Protein AF-A0A844T3X6-F1 (afdb_monomer_lite)

InterPro domains:
  IPR035220 Protein of unknown function DUF5330 [PF17264] (30-92)

Radius of gyration: 28.52 Å; chains: 1; bounding box: 55×81×77 Å

Secondary structure (DSSP, 8-state):
-HHHHHHHHHHHHHHHHS-----TTGGGS----HHHHHHHHHHHHHHHHHHHHH-HHHHHHHHHHHHHHHHHHHHHHHHHHHHHHHTS--S---------------------TTGGG---PPPPP-

Structure (mmCIF, N/CA/C/O backbone):
data_AF-A0A844T3X6-F1
#
_entry.id   AF-A0A844T3X6-F1
#
loop_
_atom_site.group_PDB
_atom_site.id
_atom_site.type_symbol
_atom_site.label_atom_id
_atom_site.label_alt_id
_atom_site.label_comp_id
_atom_site.label_asym_id
_atom_site.label_entity_id
_atom_site.label_seq_id
_atom_site.pdbx_PDB_ins_code
_atom_site.Cartn_x
_atom_site.Cartn_y
_atom_site.Cartn_z
_atom_site.occupancy
_atom_site.B_iso_or_equiv
_atom_site.auth_seq_id
_atom_site.auth_comp_id
_atom_site.auth_asym_id
_atom_site.auth_atom_id
_atom_site.pdbx_PDB_model_num
ATOM 1 N N . MET A 1 1 ? -21.601 -3.510 -8.368 1.00 65.31 1 MET A N 1
ATOM 2 C CA . MET A 1 1 ? -20.851 -2.543 -7.530 1.00 65.31 1 MET A CA 1
ATOM 3 C C . MET A 1 1 ? -19.325 -2.642 -7.688 1.00 65.31 1 MET A C 1
ATOM 5 O O . MET A 1 1 ? -18.694 -1.608 -7.831 1.00 65.31 1 MET A O 1
ATOM 9 N N . PHE A 1 2 ? -18.706 -3.833 -7.757 1.00 80.69 2 PHE A N 1
ATOM 10 C CA . PHE A 1 2 ? -17.237 -3.990 -7.911 1.00 80.69 2 PHE A CA 1
ATOM 11 C C . PHE A 1 2 ? -16.614 -3.417 -9.200 1.00 80.69 2 PHE A C 1
ATOM 13 O O . PHE A 1 2 ? -15.393 -3.312 -9.284 1.00 80.69 2 PHE A O 1
ATOM 20 N N . PHE A 1 3 ? -17.423 -3.044 -10.197 1.00 88.25 3 PHE A N 1
ATOM 21 C CA . PHE A 1 3 ? -16.937 -2.434 -11.438 1.00 88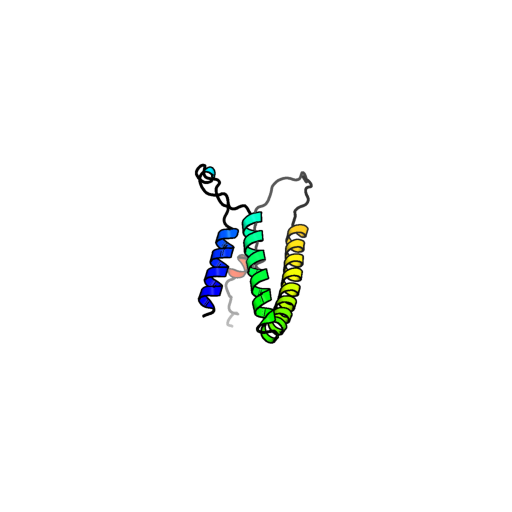.25 3 PHE A CA 1
ATOM 22 C C . PHE A 1 3 ? -16.225 -1.100 -11.183 1.00 88.25 3 PHE A C 1
ATOM 24 O O . PHE A 1 3 ? -15.143 -0.888 -11.716 1.00 88.25 3 PHE A O 1
ATOM 31 N N . LEU A 1 4 ? -16.773 -0.252 -10.304 1.00 89.75 4 LEU A N 1
ATOM 32 C CA . LEU A 1 4 ? -16.169 1.040 -9.965 1.00 89.75 4 LEU A CA 1
ATOM 33 C C . LEU A 1 4 ? -14.844 0.867 -9.221 1.00 89.75 4 LEU A C 1
ATOM 35 O O . LEU A 1 4 ? -13.886 1.563 -9.527 1.00 89.75 4 LEU A O 1
ATOM 39 N N . LEU A 1 5 ? -14.765 -0.106 -8.305 1.00 87.81 5 LEU A N 1
ATOM 40 C CA . LEU A 1 5 ? -13.520 -0.418 -7.597 1.00 87.81 5 LEU A CA 1
ATOM 41 C C . LEU A 1 5 ? -12.446 -0.942 -8.548 1.00 87.81 5 LEU A C 1
ATOM 43 O O . LEU A 1 5 ? -11.301 -0.515 -8.465 1.00 87.81 5 LEU A O 1
ATOM 47 N N . ARG A 1 6 ? -12.814 -1.828 -9.481 1.00 91.06 6 ARG A N 1
ATOM 48 C CA . ARG A 1 6 ? -11.886 -2.314 -10.508 1.00 91.06 6 ARG A CA 1
ATOM 49 C C . ARG A 1 6 ? -11.419 -1.165 -11.395 1.00 91.06 6 ARG A C 1
ATOM 51 O O . ARG A 1 6 ? -10.222 -1.008 -11.569 1.00 91.06 6 ARG A O 1
ATOM 58 N N . LEU A 1 7 ? -12.332 -0.345 -11.909 1.00 93.69 7 LEU A N 1
ATOM 59 C CA . LEU A 1 7 ? -11.995 0.781 -12.779 1.00 93.69 7 LEU A CA 1
ATOM 60 C C . LEU A 1 7 ? -11.112 1.810 -12.060 1.00 93.69 7 LEU A C 1
ATOM 62 O O . LEU A 1 7 ? -10.082 2.189 -12.600 1.00 93.69 7 LEU A O 1
ATOM 66 N N . ALA A 1 8 ? -11.450 2.197 -10.828 1.00 92.69 8 ALA A N 1
ATOM 67 C CA . ALA A 1 8 ? -10.640 3.121 -10.036 1.00 92.69 8 ALA A CA 1
ATOM 68 C C . ALA A 1 8 ? -9.246 2.549 -9.729 1.00 92.69 8 ALA A C 1
ATOM 70 O O . ALA A 1 8 ? -8.253 3.257 -9.878 1.00 92.69 8 ALA A O 1
ATOM 71 N N . PHE A 1 9 ? -9.159 1.266 -9.363 1.00 93.31 9 PHE A N 1
ATOM 72 C CA . PHE A 1 9 ? -7.884 0.586 -9.134 1.00 93.31 9 PHE A CA 1
ATOM 73 C C . PHE A 1 9 ? -7.023 0.536 -10.403 1.00 93.31 9 PHE A C 1
ATOM 75 O O . PHE A 1 9 ? -5.862 0.931 -10.367 1.00 93.31 9 PHE A O 1
ATOM 82 N N . TRP A 1 10 ? -7.586 0.091 -11.531 1.00 95.00 10 TRP A N 1
ATOM 83 C CA . TRP A 1 10 ? -6.854 -0.025 -12.795 1.00 95.00 10 TRP A CA 1
ATOM 84 C C . TRP A 1 10 ? -6.432 1.337 -13.345 1.00 95.00 10 TRP A C 1
ATOM 86 O O . TRP A 1 10 ? -5.283 1.489 -13.749 1.00 95.00 10 TRP A O 1
ATOM 96 N N . LEU A 1 11 ? -7.315 2.341 -13.311 1.00 92.31 11 LEU A N 1
ATOM 97 C CA . LEU A 1 11 ? -6.962 3.702 -13.716 1.00 92.31 11 LEU A CA 1
ATOM 98 C C . LEU A 1 11 ? -5.878 4.284 -12.809 1.00 92.31 11 LEU A C 1
ATOM 100 O O . LEU A 1 11 ? -4.899 4.823 -13.315 1.00 92.31 11 LEU A O 1
ATOM 104 N N . GLY A 1 12 ? -6.014 4.136 -11.488 1.00 91.00 12 GLY A N 1
ATOM 105 C CA . GLY A 1 12 ? -5.015 4.593 -10.524 1.00 91.00 12 GLY A CA 1
ATOM 106 C C . GLY A 1 12 ? -3.648 3.945 -10.747 1.00 91.00 12 GLY A C 1
ATOM 107 O O . GLY A 1 12 ? -2.642 4.646 -10.793 1.00 91.00 12 GLY A O 1
ATOM 108 N N . LEU A 1 13 ? -3.606 2.626 -10.963 1.00 90.50 13 LEU A N 1
ATOM 109 C CA . LEU A 1 13 ? -2.368 1.898 -11.250 1.00 90.50 13 LEU A CA 1
ATOM 110 C C . LEU A 1 13 ? -1.701 2.387 -12.545 1.00 90.50 13 LEU A C 1
ATOM 112 O O . LEU A 1 13 ? -0.494 2.622 -12.557 1.00 90.50 13 LEU A O 1
ATOM 116 N N . VAL A 1 14 ? -2.479 2.582 -13.615 1.00 92.12 14 VAL A N 1
ATOM 117 C CA . VAL A 1 14 ? -1.977 3.126 -14.889 1.00 92.12 14 VAL A CA 1
ATOM 118 C C . VAL A 1 14 ? -1.425 4.540 -14.703 1.00 92.12 14 VAL A C 1
ATOM 120 O O . VAL A 1 14 ? -0.331 4.825 -15.177 1.00 92.12 14 VAL A O 1
ATOM 123 N N . LEU A 1 15 ? -2.132 5.406 -13.972 1.00 84.06 15 LEU A N 1
ATOM 124 C CA . LEU A 1 15 ? -1.698 6.775 -13.663 1.00 84.06 15 LEU A CA 1
ATOM 125 C C . LEU A 1 15 ? -0.393 6.828 -12.854 1.00 84.06 15 LEU A C 1
ATOM 127 O O . LEU A 1 15 ? 0.370 7.777 -13.014 1.00 84.06 15 LEU A O 1
ATOM 131 N N . VAL A 1 16 ? -0.144 5.839 -11.990 1.00 82.56 16 VAL A N 1
ATOM 132 C CA . VAL A 1 16 ? 1.103 5.727 -11.213 1.00 82.56 16 VAL A CA 1
ATOM 133 C C . VAL A 1 16 ? 2.260 5.195 -12.063 1.00 82.56 16 VAL A C 1
ATOM 135 O O . VAL A 1 16 ? 3.388 5.650 -11.901 1.00 82.56 16 VAL A O 1
ATOM 138 N N . LEU A 1 17 ? 1.998 4.240 -12.961 1.00 82.44 17 LEU A N 1
ATOM 139 C CA . LEU A 1 17 ? 3.008 3.688 -13.874 1.00 82.44 17 LEU A CA 1
ATOM 140 C C . LEU A 1 17 ? 3.381 4.654 -15.005 1.00 82.44 17 LEU A C 1
ATOM 142 O O . LEU A 1 17 ? 4.455 4.511 -15.589 1.00 82.44 17 LEU A O 1
ATOM 146 N N . LEU A 1 18 ? 2.509 5.612 -15.330 1.00 81.56 18 LEU A N 1
ATOM 147 C CA . LEU A 1 18 ? 2.775 6.595 -16.371 1.00 81.56 18 LEU A CA 1
ATOM 148 C C . LEU A 1 18 ? 3.879 7.567 -15.914 1.00 81.56 18 LEU A C 1
ATOM 150 O O . LEU A 1 18 ? 3.719 8.230 -14.883 1.00 81.56 18 LEU A O 1
ATOM 154 N N . PRO A 1 19 ? 4.980 7.709 -16.673 1.00 64.06 19 PRO A N 1
ATOM 155 C CA . PRO A 1 19 ? 5.980 8.729 -16.399 1.00 64.06 19 PRO A CA 1
ATOM 156 C C . PRO A 1 19 ? 5.324 10.111 -16.444 1.00 64.06 19 PRO A C 1
ATOM 158 O O . PRO A 1 19 ? 4.726 10.497 -17.446 1.00 64.06 19 PRO A O 1
ATOM 161 N N . ARG A 1 20 ? 5.405 10.859 -15.344 1.00 67.62 20 ARG A N 1
ATOM 162 C CA . ARG A 1 20 ? 5.006 12.269 -15.323 1.00 67.62 20 ARG A CA 1
ATOM 163 C C . ARG A 1 20 ? 6.123 13.083 -15.968 1.00 67.62 20 ARG A C 1
ATOM 165 O O . ARG A 1 20 ? 7.204 13.199 -15.387 1.00 67.62 20 ARG A O 1
ATOM 172 N N . ASP A 1 21 ? 5.861 13.663 -17.133 1.00 56.28 21 ASP A N 1
ATOM 173 C CA . ASP A 1 21 ? 6.755 14.660 -17.716 1.00 56.28 21 ASP A CA 1
ATOM 174 C C . ASP A 1 21 ? 6.857 15.869 -16.777 1.00 56.28 21 ASP A C 1
ATOM 176 O O . ASP A 1 21 ? 5.851 16.416 -16.316 1.00 56.28 21 ASP A O 1
ATOM 180 N N . LYS A 1 22 ? 8.085 16.291 -16.463 1.00 55.00 22 LYS A N 1
ATOM 181 C CA . LYS A 1 22 ? 8.326 17.531 -15.720 1.00 55.00 22 LYS A CA 1
ATOM 182 C C . LYS A 1 22 ? 8.130 18.713 -16.671 1.00 55.00 22 LYS A C 1
ATOM 184 O O . LYS A 1 22 ? 9.077 19.162 -17.308 1.00 55.00 22 LYS A O 1
ATOM 189 N N . THR A 1 23 ? 6.901 19.201 -16.800 1.00 54.66 23 THR A N 1
ATOM 190 C CA . THR A 1 23 ? 6.621 20.455 -17.515 1.00 54.66 23 THR A CA 1
ATOM 191 C C . THR A 1 23 ? 6.960 21.656 -16.622 1.00 54.66 23 THR A C 1
ATOM 193 O O . THR A 1 23 ? 6.641 21.604 -15.435 1.00 54.66 23 THR A O 1
ATOM 196 N N . PRO A 1 24 ? 7.516 22.762 -17.151 1.00 58.56 24 PRO A N 1
ATOM 197 C CA . PRO A 1 24 ? 7.866 23.962 -16.373 1.00 58.56 24 PRO A CA 1
ATOM 198 C C . PRO A 1 24 ? 6.676 24.661 -15.673 1.00 58.56 24 PRO A C 1
ATOM 200 O O . PRO A 1 24 ? 6.875 25.557 -14.860 1.00 58.56 24 PRO A O 1
ATOM 203 N N . GLU A 1 25 ? 5.432 24.248 -15.939 1.00 54.66 25 GLU A N 1
ATOM 204 C CA . GLU A 1 25 ? 4.238 24.672 -15.188 1.00 54.66 25 GLU A CA 1
ATOM 205 C C . GLU A 1 25 ? 3.993 23.889 -13.885 1.00 54.66 25 GLU A C 1
ATOM 207 O O . GLU A 1 25 ? 3.230 24.356 -13.038 1.00 54.66 25 GLU A O 1
ATOM 212 N N . ALA A 1 26 ? 4.667 22.752 -13.670 1.00 55.81 26 ALA A N 1
ATOM 213 C CA . ALA A 1 26 ? 4.560 21.976 -12.430 1.00 55.81 26 ALA A CA 1
ATOM 214 C C . ALA A 1 26 ? 5.082 22.751 -11.202 1.00 55.81 26 ALA A C 1
ATOM 216 O O . ALA A 1 26 ? 4.651 22.488 -10.081 1.00 55.81 26 ALA A O 1
ATOM 217 N N . ASP A 1 27 ? 5.939 23.756 -11.417 1.00 53.53 27 ASP A N 1
ATOM 218 C CA . ASP A 1 27 ? 6.467 24.644 -10.375 1.00 53.53 27 ASP A CA 1
ATOM 219 C C . ASP A 1 27 ? 5.453 25.681 -9.860 1.00 53.53 27 ASP A C 1
ATOM 221 O O . ASP A 1 27 ? 5.676 26.288 -8.815 1.00 53.53 27 ASP A O 1
ATOM 225 N N . LYS A 1 28 ? 4.319 25.886 -10.550 1.00 56.19 28 LYS A N 1
ATOM 226 C CA . LYS A 1 28 ? 3.252 26.813 -10.113 1.00 56.19 28 LYS A CA 1
ATOM 227 C C . LYS A 1 28 ? 2.099 26.130 -9.381 1.00 56.19 28 LYS A C 1
ATOM 229 O O . LYS A 1 28 ? 1.283 26.812 -8.762 1.00 56.19 28 LYS A O 1
ATOM 234 N N . THR A 1 29 ? 2.014 24.806 -9.443 1.00 56.81 29 THR A N 1
ATOM 235 C CA . THR A 1 29 ? 1.018 24.017 -8.710 1.00 56.81 29 THR A CA 1
ATOM 236 C C . THR A 1 29 ? 1.609 23.498 -7.402 1.00 56.81 29 THR A C 1
ATOM 238 O O . THR A 1 29 ? 2.806 23.217 -7.370 1.00 56.81 29 THR A O 1
ATOM 241 N N . PRO A 1 30 ? 0.818 23.339 -6.324 1.00 59.25 30 PRO A N 1
ATOM 242 C CA . PRO A 1 30 ? 1.311 22.731 -5.094 1.00 59.25 30 PRO A CA 1
ATOM 243 C C . PRO A 1 30 ? 1.888 21.347 -5.413 1.00 59.25 30 PRO A C 1
ATOM 245 O O . PRO A 1 30 ? 1.162 20.432 -5.802 1.00 59.25 30 PRO A O 1
ATOM 248 N N . GLN A 1 31 ? 3.212 21.231 -5.302 1.00 63.59 31 GLN A N 1
ATOM 249 C CA . GLN A 1 31 ? 3.958 20.000 -5.527 1.00 63.59 31 GLN A CA 1
ATOM 250 C C . GLN A 1 31 ? 3.623 19.044 -4.383 1.00 63.59 31 GLN A C 1
ATOM 252 O O . GLN A 1 31 ? 4.272 19.054 -3.340 1.00 63.59 31 GLN A O 1
ATOM 257 N N . ILE A 1 32 ? 2.553 18.265 -4.550 1.00 65.56 32 ILE A N 1
ATOM 258 C CA . ILE A 1 32 ? 2.186 17.223 -3.594 1.00 65.56 32 ILE A CA 1
ATOM 259 C C . ILE A 1 32 ? 3.327 16.211 -3.610 1.00 65.56 32 ILE A C 1
ATOM 261 O O . ILE A 1 32 ? 3.513 15.481 -4.588 1.00 65.56 32 ILE A O 1
ATOM 265 N N . SER A 1 33 ? 4.129 16.213 -2.551 1.00 77.44 33 SER A N 1
ATOM 266 C CA . SER A 1 33 ? 5.275 15.321 -2.461 1.00 77.44 33 SER A CA 1
ATOM 267 C C . SER A 1 33 ? 4.793 13.894 -2.207 1.00 77.44 33 SER A C 1
ATOM 269 O O . SER A 1 33 ? 3.722 13.672 -1.639 1.00 77.44 33 SER A O 1
ATOM 271 N N . ALA A 1 34 ? 5.591 12.894 -2.591 1.00 79.50 34 ALA A N 1
ATOM 272 C CA . ALA A 1 34 ? 5.270 11.494 -2.300 1.00 79.50 34 ALA A CA 1
ATOM 273 C C . ALA A 1 34 ? 5.029 11.269 -0.792 1.00 79.50 34 ALA A C 1
ATOM 275 O O . ALA A 1 34 ? 4.140 10.514 -0.407 1.00 79.50 34 ALA A O 1
ATOM 276 N N . SER A 1 35 ? 5.766 11.990 0.057 1.00 81.44 35 SER A N 1
ATOM 277 C CA . SER A 1 35 ? 5.576 12.022 1.509 1.00 81.44 35 SER A CA 1
ATOM 278 C C . SER A 1 35 ? 4.196 12.530 1.929 1.00 81.44 35 SER A C 1
ATOM 280 O O . SER A 1 35 ? 3.603 11.961 2.843 1.00 81.44 35 SER A O 1
ATOM 282 N N . ASP A 1 36 ? 3.658 13.548 1.255 1.00 83.50 36 ASP A N 1
ATOM 283 C CA . ASP A 1 36 ? 2.347 14.125 1.576 1.00 83.50 36 ASP A CA 1
ATOM 284 C C . ASP A 1 36 ? 1.226 13.158 1.197 1.00 83.50 36 ASP A C 1
ATOM 286 O O . ASP A 1 36 ? 0.290 12.953 1.969 1.00 83.50 36 ASP A O 1
ATOM 290 N N . ALA A 1 37 ? 1.354 12.495 0.044 1.00 84.44 37 ALA A N 1
ATOM 291 C CA . ALA A 1 37 ? 0.411 11.470 -0.392 1.00 84.44 37 ALA A CA 1
ATOM 292 C C . ALA A 1 37 ? 0.402 10.257 0.556 1.00 84.44 37 ALA A C 1
ATOM 294 O O . ALA A 1 37 ? -0.666 9.773 0.936 1.00 84.44 37 ALA A O 1
ATOM 295 N N . VAL A 1 38 ? 1.581 9.788 0.982 1.00 86.88 38 VAL A N 1
ATOM 296 C CA . VAL A 1 38 ? 1.709 8.687 1.953 1.00 86.88 38 VAL A CA 1
ATOM 297 C C . VAL A 1 38 ? 1.160 9.094 3.322 1.00 86.88 38 VAL A C 1
ATOM 299 O O . VAL A 1 38 ? 0.455 8.308 3.958 1.00 86.88 38 VAL A O 1
ATOM 302 N N . SER A 1 39 ? 1.429 10.324 3.762 1.00 88.75 39 SER A N 1
ATOM 303 C CA . SER A 1 39 ? 0.890 10.873 5.010 1.00 88.75 39 SER A CA 1
ATOM 304 C C . SER A 1 39 ? -0.641 10.914 4.987 1.00 88.75 39 SER A C 1
ATOM 306 O O . SER A 1 39 ? -1.290 10.373 5.884 1.00 88.75 39 SER A O 1
ATOM 308 N N . ALA A 1 40 ? -1.230 11.452 3.914 1.00 87.69 40 ALA A N 1
ATOM 309 C CA . ALA A 1 40 ? -2.677 11.520 3.739 1.00 87.69 40 ALA A CA 1
ATOM 310 C C . ALA A 1 40 ? -3.327 10.127 3.713 1.00 87.69 40 ALA A C 1
ATOM 312 O O . ALA A 1 40 ? -4.311 9.891 4.414 1.00 87.69 40 ALA A O 1
ATOM 313 N N . ALA A 1 41 ? -2.747 9.179 2.972 1.00 86.81 41 ALA A N 1
ATOM 314 C CA . ALA A 1 41 ? -3.233 7.802 2.942 1.00 86.81 41 ALA A CA 1
ATOM 315 C C . ALA A 1 41 ? -3.178 7.143 4.332 1.00 86.81 41 ALA A C 1
ATOM 317 O O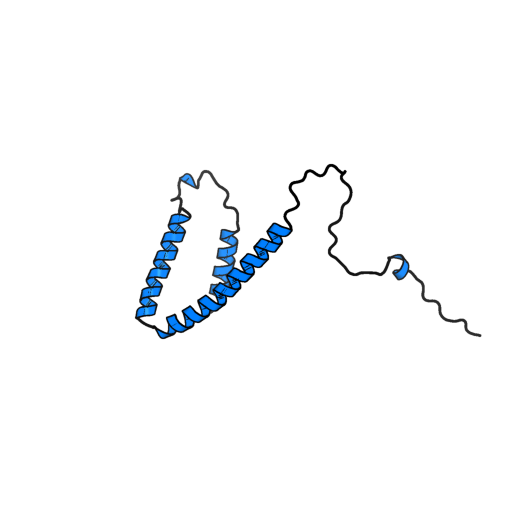 . ALA A 1 41 ? -4.128 6.482 4.751 1.00 86.81 41 ALA A O 1
ATOM 318 N N . THR A 1 42 ? -2.094 7.367 5.079 1.00 86.44 42 THR A N 1
ATOM 319 C CA . THR A 1 42 ? -1.935 6.833 6.441 1.00 86.44 42 THR A CA 1
ATOM 320 C C . THR A 1 42 ? -2.962 7.435 7.401 1.00 86.44 42 THR A C 1
ATOM 322 O O . THR A 1 42 ? -3.526 6.719 8.228 1.00 86.44 42 THR A O 1
ATOM 325 N N . ALA A 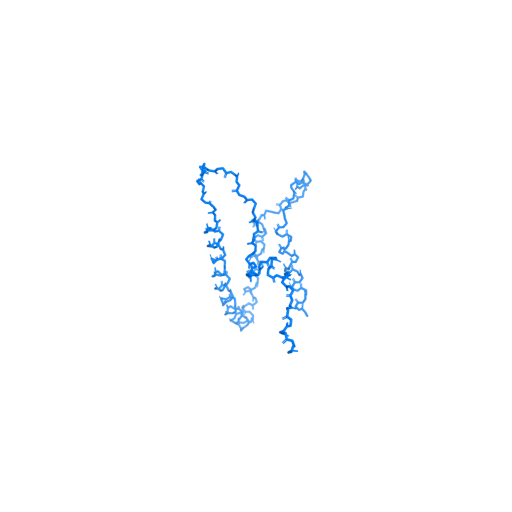1 43 ? -3.279 8.725 7.260 1.00 88.50 43 ALA A N 1
ATOM 326 C CA . ALA A 1 43 ? -4.335 9.371 8.036 1.00 88.50 43 ALA A CA 1
ATOM 327 C C . ALA A 1 43 ? -5.714 8.735 7.776 1.00 88.50 43 ALA A C 1
ATOM 329 O O . ALA A 1 43 ? -6.467 8.504 8.720 1.00 88.50 43 ALA A O 1
ATOM 330 N N . THR A 1 44 ? -6.025 8.371 6.528 1.00 88.56 44 THR A N 1
ATOM 331 C CA . THR A 1 44 ? -7.257 7.633 6.198 1.00 88.56 44 THR A CA 1
ATOM 332 C C . THR A 1 44 ? -7.287 6.239 6.829 1.00 88.56 44 THR A C 1
ATOM 334 O O . THR A 1 44 ? -8.321 5.809 7.335 1.00 88.56 44 THR A O 1
ATOM 337 N N . ILE A 1 45 ? -6.157 5.529 6.856 1.00 87.62 45 ILE A N 1
ATOM 338 C CA . ILE A 1 45 ? -6.071 4.216 7.517 1.00 87.62 45 ILE A CA 1
ATOM 339 C C . ILE A 1 45 ? -6.285 4.356 9.032 1.00 87.62 45 ILE A C 1
ATOM 341 O O . ILE A 1 45 ? -6.975 3.535 9.637 1.00 87.62 45 ILE A O 1
ATOM 345 N N . ASN A 1 46 ? -5.768 5.420 9.649 1.00 85.31 46 ASN A N 1
ATOM 346 C CA . ASN A 1 46 ? -6.035 5.704 11.061 1.00 85.31 46 ASN A CA 1
ATOM 347 C C . ASN A 1 46 ? -7.530 5.937 11.338 1.00 85.31 46 ASN A C 1
ATOM 349 O O . ASN A 1 46 ? -8.021 5.526 12.393 1.00 85.31 46 ASN A O 1
ATOM 353 N N . ASP A 1 47 ? -8.270 6.519 10.392 1.00 85.31 47 ASP A N 1
ATOM 354 C CA . ASP A 1 47 ? -9.727 6.656 10.491 1.00 85.31 47 ASP A CA 1
ATOM 355 C C . ASP A 1 47 ? -10.448 5.296 10.405 1.00 85.31 47 ASP A C 1
ATOM 357 O O . ASP A 1 47 ? -11.378 5.031 11.170 1.00 85.31 47 ASP A O 1
ATOM 361 N N . MET A 1 48 ? -9.950 4.344 9.602 1.00 84.56 48 MET A N 1
ATOM 362 C CA . MET A 1 48 ? -10.458 2.958 9.624 1.00 84.56 48 MET A CA 1
ATOM 363 C C . MET A 1 48 ? -10.319 2.297 11.003 1.00 84.56 48 MET A C 1
ATOM 365 O O . MET A 1 48 ? -11.167 1.491 11.390 1.00 84.56 48 MET A O 1
ATOM 369 N N . GLY A 1 49 ? -9.315 2.677 11.797 1.00 85.12 49 GLY A N 1
ATOM 370 C CA . GLY A 1 49 ? -9.185 2.223 13.184 1.00 85.12 49 GLY A CA 1
ATOM 371 C C . GLY A 1 49 ? -10.393 2.592 14.059 1.00 85.12 49 GLY A C 1
ATOM 372 O O . GLY A 1 49 ? -10.768 1.831 14.955 1.00 85.12 49 GLY A O 1
ATOM 373 N N . GLN A 1 50 ? -11.061 3.717 13.780 1.00 85.12 50 GLN A N 1
ATOM 374 C CA . GLN A 1 50 ? -12.305 4.096 14.462 1.00 85.12 50 GLN A CA 1
ATOM 375 C C . GLN A 1 50 ? -13.488 3.217 14.038 1.00 85.12 50 GLN A C 1
ATOM 377 O O . GLN A 1 50 ? -14.310 2.853 14.883 1.00 85.12 50 GLN A O 1
ATOM 382 N N . PHE A 1 51 ? -13.547 2.789 12.774 1.00 83.50 51 PHE A N 1
ATOM 383 C CA . PHE A 1 51 ? -14.529 1.795 12.327 1.00 83.50 51 PHE A CA 1
ATOM 384 C C . PHE A 1 51 ? -14.341 0.455 13.040 1.00 83.50 51 PHE A C 1
ATOM 386 O O . PHE A 1 51 ? -15.323 -0.134 13.490 1.00 83.50 51 PHE A O 1
ATOM 393 N N . CYS A 1 52 ? -13.097 0.018 13.240 1.00 87.62 52 CYS A N 1
ATOM 394 C CA . CYS A 1 52 ? -12.799 -1.212 13.975 1.00 87.62 52 CYS A CA 1
ATOM 395 C C . CYS A 1 52 ? -13.257 -1.165 15.442 1.00 87.62 52 CYS A C 1
ATOM 397 O O . CYS A 1 52 ? -13.724 -2.175 15.965 1.00 87.62 52 CYS A O 1
ATOM 399 N N . LYS A 1 53 ? -13.207 0.005 16.097 1.00 87.44 53 LYS A N 1
ATOM 400 C CA . LYS A 1 53 ? -13.775 0.181 17.449 1.00 87.44 53 LYS A CA 1
ATOM 401 C C . LYS A 1 53 ? -15.302 0.060 17.472 1.00 87.44 53 LYS A C 1
ATOM 403 O O . LYS A 1 53 ? -15.856 -0.390 18.469 1.00 87.44 53 LYS A O 1
ATOM 408 N N . ARG A 1 54 ? -15.984 0.469 16.397 1.00 89.25 54 ARG A N 1
ATOM 409 C CA . ARG A 1 54 ? -17.453 0.410 16.272 1.00 89.25 54 ARG A CA 1
ATOM 410 C C . ARG A 1 54 ? -17.978 -0.943 15.791 1.00 89.25 54 ARG A C 1
ATOM 412 O O . ARG A 1 54 ? -19.068 -1.333 16.194 1.00 89.25 54 ARG A O 1
ATOM 419 N N . GLN A 1 55 ? -17.235 -1.650 14.944 1.00 86.50 55 GLN A N 1
ATOM 420 C CA . GLN A 1 55 ? -17.592 -2.964 14.403 1.00 86.50 55 GLN A CA 1
ATOM 421 C C . GLN A 1 55 ? -16.375 -3.904 14.434 1.00 86.50 55 GLN A C 1
ATOM 423 O O . GLN A 1 55 ? -15.657 -4.028 13.438 1.00 86.50 55 GLN A O 1
ATOM 428 N N . PRO A 1 56 ? -16.144 -4.600 15.564 1.00 89.00 56 PRO A N 1
ATOM 429 C CA . PRO A 1 56 ? -14.962 -5.446 15.731 1.00 89.00 56 PRO A CA 1
ATOM 430 C C . PRO A 1 56 ? -14.962 -6.664 14.797 1.00 89.00 56 PRO A C 1
ATOM 432 O O . PRO A 1 56 ? -13.915 -7.034 14.276 1.00 89.00 56 PRO A O 1
ATOM 435 N N . SER A 1 57 ? -16.129 -7.243 14.495 1.00 90.12 57 SER A N 1
ATOM 436 C CA . SER A 1 57 ? -16.240 -8.416 13.613 1.00 90.12 57 SER A CA 1
ATOM 437 C C . SER A 1 57 ? -15.807 -8.141 12.168 1.00 90.12 57 SER A C 1
ATOM 439 O O . SER 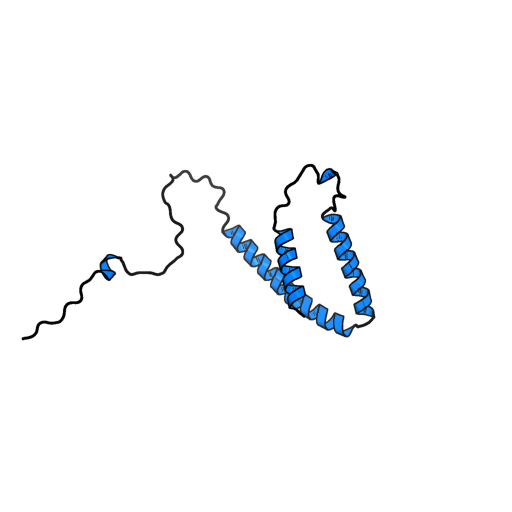A 1 57 ? -15.220 -9.010 11.526 1.00 90.12 57 SER A O 1
ATOM 441 N N . ALA A 1 58 ? -16.046 -6.930 11.653 1.00 88.44 58 ALA A N 1
ATOM 442 C CA . ALA A 1 58 ? -15.596 -6.533 10.320 1.00 88.44 58 ALA A CA 1
ATOM 443 C C . ALA A 1 58 ? -14.066 -6.400 10.256 1.00 88.44 58 ALA A C 1
ATOM 445 O O . ALA A 1 58 ? -13.453 -6.753 9.250 1.00 88.44 58 ALA A O 1
ATOM 446 N N . CYS A 1 59 ? -13.452 -5.932 11.344 1.00 89.06 59 CYS A N 1
ATOM 447 C CA . CYS A 1 59 ? -12.005 -5.783 11.446 1.00 89.06 59 CYS A CA 1
ATOM 448 C C . CYS A 1 59 ? -11.298 -7.135 11.653 1.00 89.06 59 CYS A C 1
ATOM 450 O O . CYS A 1 59 ? -10.245 -7.356 11.070 1.00 89.06 59 CYS A O 1
ATOM 452 N N . GLU A 1 60 ? -11.901 -8.065 12.400 1.00 93.00 60 GLU A N 1
ATOM 453 C CA . GLU A 1 60 ? -11.420 -9.447 12.568 1.00 93.00 60 GLU A CA 1
ATOM 454 C C . GLU A 1 60 ? -11.341 -10.175 11.215 1.00 93.00 60 GLU A C 1
ATOM 456 O O . GLU A 1 60 ? -10.272 -10.618 10.790 1.00 93.00 60 GLU A O 1
ATOM 461 N N . VAL A 1 61 ? -12.463 -10.233 10.487 1.00 94.00 61 VAL A N 1
ATOM 462 C CA . VAL A 1 61 ? -12.532 -10.895 9.174 1.00 94.00 61 VAL A CA 1
ATOM 463 C C . VAL A 1 61 ? -11.675 -10.152 8.145 1.00 94.00 61 VAL A C 1
ATOM 465 O O . VAL A 1 61 ? -10.961 -10.776 7.358 1.00 94.00 61 VAL A O 1
ATOM 468 N N . GLY A 1 62 ? -11.706 -8.816 8.164 1.00 89.25 62 GLY A N 1
ATOM 469 C CA . GLY A 1 62 ? -10.889 -7.977 7.291 1.00 89.25 62 GLY A CA 1
ATOM 470 C C . GLY A 1 62 ? -9.390 -8.162 7.527 1.00 89.25 62 GLY A C 1
ATOM 471 O O . GLY A 1 62 ? -8.635 -8.272 6.565 1.00 89.25 62 GLY A O 1
ATOM 472 N N . GLY A 1 63 ? -8.962 -8.266 8.786 1.00 91.44 63 GLY A N 1
ATOM 473 C CA . GLY A 1 63 ? -7.576 -8.508 9.178 1.00 91.44 63 GLY A CA 1
ATOM 474 C C . GLY A 1 63 ? -7.085 -9.878 8.726 1.00 91.44 63 GLY A C 1
ATOM 475 O O . GLY A 1 63 ? -6.037 -9.972 8.092 1.00 91.44 63 GLY A O 1
ATOM 476 N N . GLN A 1 64 ? -7.879 -10.929 8.945 1.00 93.44 64 GLN A N 1
ATOM 477 C CA . GLN A 1 64 ? -7.560 -12.278 8.466 1.00 93.44 64 GLN A CA 1
ATOM 478 C C . GLN A 1 64 ? -7.415 -12.323 6.937 1.00 93.44 64 GLN A C 1
ATOM 480 O O . GLN A 1 64 ? -6.451 -12.889 6.413 1.00 93.44 64 GLN A O 1
ATOM 485 N N . ALA A 1 65 ? -8.332 -11.675 6.212 1.00 93.31 65 ALA A N 1
ATOM 486 C CA . ALA A 1 65 ? -8.254 -11.567 4.759 1.00 93.31 65 ALA A CA 1
ATOM 487 C C . ALA A 1 65 ? -7.020 -10.767 4.307 1.00 93.31 65 ALA A C 1
ATOM 489 O O . ALA A 1 65 ? -6.299 -11.201 3.406 1.00 93.31 65 ALA A O 1
ATOM 490 N N . ALA A 1 66 ? -6.739 -9.631 4.951 1.00 92.62 66 ALA A N 1
ATOM 491 C CA . ALA A 1 66 ? -5.588 -8.788 4.645 1.00 92.62 66 ALA A CA 1
ATOM 492 C C . ALA A 1 66 ? -4.261 -9.526 4.869 1.00 92.62 66 ALA A C 1
ATOM 494 O O . ALA A 1 66 ? -3.383 -9.463 4.010 1.00 92.6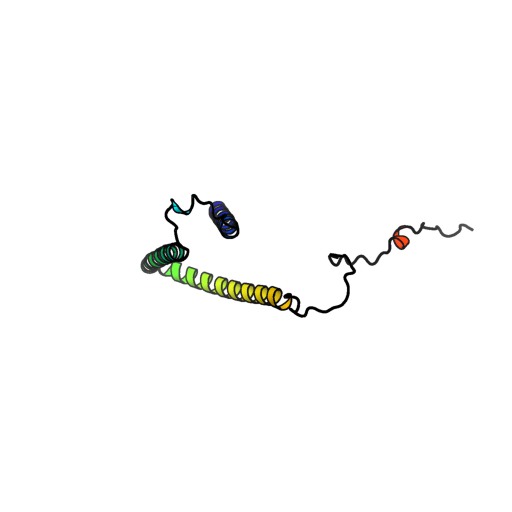2 66 ALA A O 1
ATOM 495 N N . THR A 1 67 ? -4.123 -10.284 5.960 1.00 93.69 67 THR A N 1
ATOM 496 C CA . THR A 1 67 ? -2.932 -11.102 6.228 1.00 93.69 67 THR A CA 1
ATOM 497 C C . THR A 1 67 ? -2.744 -12.189 5.171 1.00 93.69 67 THR A C 1
ATOM 499 O O . THR A 1 67 ? -1.647 -12.329 4.629 1.00 93.69 67 THR A O 1
ATOM 502 N N . ALA A 1 68 ? -3.803 -12.926 4.822 1.00 94.44 68 ALA A N 1
ATOM 503 C CA . ALA A 1 68 ? -3.723 -13.992 3.822 1.00 94.44 68 ALA A CA 1
ATOM 504 C C . ALA A 1 68 ? -3.347 -13.464 2.427 1.00 94.44 68 ALA A C 1
ATOM 506 O O . ALA A 1 68 ? -2.553 -14.080 1.711 1.00 94.44 68 ALA A O 1
ATOM 507 N N . ILE A 1 69 ? -3.896 -12.311 2.036 1.00 93.75 69 ILE A N 1
ATOM 508 C CA . ILE A 1 69 ? -3.558 -11.648 0.771 1.00 93.75 69 ILE A CA 1
ATOM 509 C C . ILE A 1 69 ? -2.135 -11.077 0.831 1.00 93.75 69 ILE A C 1
ATOM 511 O O . ILE A 1 69 ? -1.377 -11.242 -0.123 1.00 93.75 69 ILE A O 1
ATOM 515 N N . GLY A 1 70 ? -1.748 -10.454 1.946 1.00 93.12 70 GLY A N 1
ATOM 516 C CA . GLY A 1 70 ? -0.439 -9.826 2.135 1.00 93.12 70 GLY A CA 1
ATOM 517 C C . GLY A 1 70 ? 0.725 -10.812 2.065 1.00 93.12 70 GLY A C 1
ATOM 518 O O . GLY A 1 70 ? 1.734 -10.525 1.419 1.00 93.12 70 GLY A O 1
ATOM 519 N N . GLN A 1 71 ? 0.571 -12.003 2.651 1.00 95.88 71 GLN A N 1
ATOM 520 C CA . GLN A 1 71 ? 1.565 -13.074 2.523 1.00 95.88 71 GLN A CA 1
ATOM 521 C C . GLN A 1 71 ? 1.767 -13.471 1.056 1.00 95.88 71 GLN A C 1
ATOM 523 O O . GLN A 1 71 ? 2.884 -13.415 0.546 1.00 95.88 71 GLN A O 1
ATOM 528 N N . ARG A 1 72 ? 0.673 -13.745 0.333 1.00 93.00 72 ARG A N 1
ATOM 529 C CA . ARG A 1 72 ? 0.723 -14.099 -1.096 1.00 93.00 72 ARG A CA 1
ATOM 530 C C . ARG A 1 72 ? 1.313 -12.983 -1.957 1.00 93.00 72 ARG A C 1
ATOM 532 O O . ARG A 1 72 ? 2.055 -13.265 -2.895 1.00 93.00 72 ARG A O 1
ATOM 539 N N . ALA A 1 73 ? 0.992 -11.727 -1.649 1.00 94.56 73 ALA A N 1
ATOM 540 C CA . ALA A 1 73 ? 1.534 -10.567 -2.348 1.00 94.56 73 ALA A CA 1
ATOM 541 C C . ALA A 1 73 ? 3.053 -10.448 -2.149 1.00 94.56 73 ALA A C 1
ATOM 543 O O . ALA A 1 73 ? 3.777 -10.212 -3.114 1.00 94.56 73 ALA A O 1
ATOM 544 N N . THR A 1 74 ? 3.537 -10.669 -0.925 1.00 94.25 74 THR A N 1
ATOM 545 C CA . THR A 1 74 ? 4.968 -10.608 -0.587 1.00 94.25 74 THR A CA 1
ATOM 546 C C . THR A 1 74 ? 5.745 -11.739 -1.258 1.00 94.25 74 THR A C 1
ATOM 548 O O . THR A 1 74 ? 6.790 -11.495 -1.865 1.00 94.25 74 THR A O 1
ATOM 551 N N . ASP A 1 75 ? 5.210 -12.961 -1.233 1.00 94.81 75 ASP A N 1
ATOM 552 C CA . ASP A 1 75 ? 5.814 -14.115 -1.908 1.00 94.81 75 ASP A CA 1
ATOM 553 C C . ASP A 1 75 ? 5.852 -13.926 -3.431 1.00 94.81 75 ASP A C 1
ATOM 555 O O . ASP A 1 75 ? 6.865 -14.200 -4.081 1.00 94.81 75 ASP A O 1
ATOM 559 N N . GLY A 1 76 ? 4.771 -13.392 -4.009 1.00 92.81 76 GLY A N 1
ATOM 560 C CA . GLY A 1 76 ? 4.700 -13.041 -5.426 1.00 92.81 76 GLY A CA 1
ATOM 561 C C . GLY A 1 76 ? 5.714 -11.964 -5.815 1.00 92.81 76 GLY A C 1
ATOM 562 O O . GLY A 1 76 ? 6.430 -12.126 -6.805 1.00 92.81 76 GLY A O 1
ATOM 563 N N . ALA A 1 77 ? 5.830 -10.903 -5.011 1.00 95.12 77 ALA A N 1
ATOM 564 C CA . ALA A 1 77 ? 6.805 -9.835 -5.223 1.00 95.12 77 ALA A CA 1
ATOM 565 C C . ALA A 1 77 ? 8.244 -10.362 -5.150 1.00 95.12 77 ALA A C 1
ATOM 567 O O . ALA A 1 77 ? 9.052 -10.060 -6.028 1.00 95.12 77 ALA A O 1
ATOM 568 N N . ARG A 1 78 ? 8.555 -11.212 -4.163 1.00 93.31 78 ARG A N 1
ATOM 569 C CA . ARG A 1 78 ? 9.877 -11.839 -4.026 1.00 93.31 78 ARG A CA 1
ATOM 570 C C . ARG A 1 78 ? 10.219 -12.708 -5.234 1.00 93.31 78 ARG A C 1
ATOM 572 O O . ARG A 1 78 ? 11.329 -12.610 -5.749 1.00 93.31 78 ARG A O 1
ATOM 579 N N . LYS A 1 79 ? 9.273 -13.520 -5.710 1.00 91.50 79 LYS A N 1
ATOM 580 C CA . LYS A 1 79 ? 9.472 -14.381 -6.882 1.00 91.50 79 LYS A CA 1
ATOM 581 C C . LYS A 1 79 ? 9.708 -13.571 -8.158 1.00 91.50 79 LYS A C 1
ATOM 583 O O . LYS A 1 79 ? 10.606 -13.895 -8.927 1.00 91.50 79 LYS A O 1
ATOM 588 N N . LEU A 1 80 ? 8.938 -12.505 -8.376 1.00 93.50 80 LEU A N 1
ATOM 589 C CA . LEU A 1 80 ? 9.145 -11.603 -9.513 1.00 93.50 80 LEU A CA 1
ATOM 590 C C . LEU A 1 80 ? 10.502 -10.895 -9.434 1.00 93.50 80 LEU A C 1
ATOM 592 O O . LEU A 1 80 ? 11.217 -10.841 -10.431 1.00 93.50 80 LEU A O 1
ATOM 596 N N . TYR A 1 81 ? 10.886 -10.412 -8.251 1.00 92.19 81 TYR A N 1
ATOM 597 C CA . TYR A 1 81 ? 12.179 -9.764 -8.038 1.00 92.19 81 TYR A CA 1
ATOM 598 C C . TYR A 1 81 ? 13.360 -10.703 -8.313 1.00 92.19 81 TYR A C 1
ATOM 600 O O . TYR A 1 81 ? 14.330 -10.292 -8.949 1.00 92.19 81 TYR A O 1
ATOM 608 N N . GLN A 1 82 ? 13.262 -11.970 -7.894 1.00 89.50 82 GLN A N 1
ATOM 609 C CA . GLN A 1 82 ? 14.247 -13.008 -8.216 1.00 89.50 82 GLN A CA 1
ATOM 610 C C . GLN A 1 82 ? 14.346 -13.225 -9.726 1.00 89.50 82 GLN A C 1
ATOM 612 O O . GLN A 1 82 ? 15.431 -13.109 -10.270 1.00 89.50 82 GLN A O 1
ATOM 617 N N . ILE A 1 83 ? 13.224 -13.404 -10.432 1.00 89.50 83 ILE A N 1
ATOM 618 C CA . ILE A 1 83 ? 13.230 -13.591 -11.895 1.00 89.50 83 ILE A CA 1
ATOM 619 C C . ILE A 1 83 ? 13.887 -12.407 -12.621 1.00 89.50 83 ILE A C 1
ATOM 621 O O . ILE A 1 83 ? 14.600 -12.615 -13.598 1.00 89.50 83 ILE A O 1
ATOM 625 N N . ILE A 1 84 ? 13.643 -11.172 -12.176 1.00 88.69 84 ILE A N 1
ATOM 626 C CA . ILE A 1 84 ? 14.238 -9.968 -12.779 1.00 88.69 84 ILE A CA 1
ATOM 627 C C . ILE A 1 84 ? 15.737 -9.877 -12.458 1.00 88.69 84 ILE A C 1
ATOM 629 O O . ILE A 1 84 ? 16.527 -9.541 -13.336 1.00 88.69 84 ILE A O 1
ATOM 633 N N . THR A 1 85 ? 16.130 -10.200 -11.225 1.00 85.75 85 THR A N 1
ATOM 634 C CA . THR A 1 85 ? 17.533 -10.170 -10.781 1.00 85.75 85 THR A CA 1
ATOM 635 C C . THR A 1 85 ? 18.357 -11.284 -11.429 1.00 85.75 85 THR A C 1
ATOM 637 O O . THR A 1 85 ? 19.452 -11.019 -11.910 1.00 85.75 85 THR A O 1
ATOM 640 N N . ASP A 1 86 ? 17.817 -12.500 -11.522 1.00 79.12 86 ASP A N 1
ATOM 641 C CA . ASP A 1 86 ? 18.467 -13.663 -12.140 1.00 79.12 86 ASP A CA 1
ATOM 642 C C . ASP A 1 86 ? 18.594 -13.502 -13.663 1.00 79.12 86 ASP A C 1
ATOM 644 O O . ASP A 1 86 ? 19.516 -14.032 -14.277 1.00 79.12 86 ASP A O 1
ATOM 648 N N . LYS A 1 87 ? 17.677 -12.749 -14.285 1.00 69.62 87 LYS A N 1
ATOM 649 C CA . LYS A 1 87 ? 17.751 -12.363 -15.702 1.00 69.62 87 LYS A CA 1
ATOM 650 C C . LYS A 1 87 ? 18.589 -11.114 -15.952 1.00 69.62 87 LYS A C 1
ATOM 652 O O . LYS A 1 87 ? 18.696 -10.718 -17.113 1.00 69.62 87 LYS A O 1
ATOM 657 N N . LYS A 1 88 ? 19.165 -10.476 -14.925 1.00 66.56 88 LYS A N 1
ATOM 658 C CA . LYS A 1 88 ? 20.099 -9.372 -15.145 1.00 66.56 88 LYS A CA 1
ATOM 659 C C . LYS A 1 88 ? 21.306 -9.954 -15.898 1.00 66.56 88 LYS A C 1
ATOM 661 O O . LYS A 1 88 ? 22.010 -10.784 -15.322 1.00 66.56 88 LYS A O 1
ATOM 666 N N . PRO A 1 89 ? 21.538 -9.581 -17.172 1.00 63.75 89 PRO A N 1
ATOM 667 C CA . PRO A 1 89 ? 22.705 -10.062 -17.891 1.00 63.75 89 PRO A CA 1
ATOM 668 C C . PRO A 1 89 ? 23.950 -9.634 -17.108 1.00 63.75 89 PRO A C 1
ATOM 670 O O . PRO A 1 89 ? 23.958 -8.536 -16.540 1.00 63.75 89 PRO A O 1
ATOM 673 N N . PRO A 1 90 ? 24.976 -10.493 -17.008 1.00 61.09 90 PRO A N 1
ATOM 674 C CA . PRO A 1 90 ? 26.176 -10.130 -16.286 1.00 61.09 90 PRO A CA 1
ATOM 675 C C . PRO A 1 90 ? 26.755 -8.843 -16.878 1.00 61.09 90 PRO A C 1
ATOM 677 O O . PRO A 1 90 ? 26.907 -8.733 -18.093 1.00 61.09 90 PRO A O 1
ATOM 680 N N . ASP A 1 91 ? 27.140 -7.901 -16.013 1.00 60.16 91 ASP A N 1
ATOM 681 C CA . ASP A 1 91 ? 27.902 -6.688 -16.355 1.00 60.16 91 ASP A CA 1
ATOM 682 C C . ASP A 1 91 ? 29.353 -7.043 -16.777 1.00 60.16 91 ASP A C 1
ATOM 684 O O . ASP A 1 91 ? 30.320 -6.345 -16.474 1.00 60.16 91 ASP A O 1
ATOM 688 N N . HIS A 1 92 ? 29.540 -8.184 -17.444 1.00 52.88 92 HIS A N 1
ATOM 689 C CA . HIS A 1 92 ? 30.768 -8.562 -18.114 1.00 52.88 92 HIS A CA 1
ATOM 690 C C . HIS A 1 92 ? 30.584 -8.145 -19.567 1.00 52.88 92 HIS A C 1
ATOM 692 O O . HIS A 1 92 ? 29.854 -8.775 -20.329 1.00 52.88 92 HIS A O 1
ATOM 698 N N . THR A 1 93 ? 31.263 -7.068 -19.943 1.00 57.75 93 THR A N 1
ATOM 699 C CA . THR A 1 93 ? 31.624 -6.758 -21.326 1.00 57.75 93 THR A CA 1
ATOM 700 C C . THR A 1 93 ? 32.450 -7.923 -21.892 1.00 57.75 93 THR A C 1
ATOM 702 O O . THR A 1 93 ? 33.678 -7.876 -21.971 1.00 57.75 93 THR A O 1
ATOM 705 N N . GLY A 1 94 ? 31.767 -9.013 -22.235 1.00 45.97 94 GLY A N 1
ATOM 706 C CA . GLY A 1 94 ? 32.298 -10.133 -22.984 1.00 45.97 94 GLY A CA 1
ATOM 707 C C . GLY A 1 94 ? 32.497 -9.684 -24.419 1.00 45.97 94 GLY A C 1
ATOM 708 O O . GLY A 1 94 ? 31.564 -9.660 -25.210 1.00 45.97 94 GLY A O 1
ATOM 709 N N . SER A 1 95 ? 33.728 -9.297 -24.726 1.00 53.97 95 SER A N 1
ATOM 710 C CA . SER A 1 95 ? 34.263 -9.229 -26.078 1.00 53.97 95 SER A CA 1
ATOM 711 C C . SER A 1 95 ? 34.053 -10.576 -26.773 1.00 53.97 95 SER A C 1
ATOM 713 O O . SER A 1 95 ? 34.929 -11.415 -26.636 1.00 53.97 95 SER A O 1
ATOM 715 N N . ILE A 1 96 ? 32.941 -10.780 -27.489 1.00 53.62 96 ILE A N 1
ATOM 716 C CA . ILE A 1 96 ? 32.827 -11.584 -28.721 1.00 53.62 96 ILE A CA 1
ATOM 717 C C . ILE A 1 96 ? 31.688 -10.987 -29.560 1.00 53.62 96 ILE A C 1
ATOM 719 O O . ILE A 1 96 ? 30.689 -10.508 -29.031 1.00 53.62 96 ILE A O 1
ATOM 723 N N . GLY A 1 97 ? 31.931 -10.930 -30.869 1.00 47.50 97 GLY A N 1
ATOM 724 C CA . GLY A 1 97 ? 31.186 -10.182 -31.868 1.00 47.50 97 GLY A CA 1
ATOM 725 C C . GLY A 1 97 ? 29.681 -10.431 -31.918 1.00 47.50 97 GLY A C 1
ATOM 726 O O . GLY A 1 97 ? 29.160 -11.484 -31.572 1.00 47.50 97 GLY A O 1
ATOM 727 N N . LYS A 1 98 ? 29.024 -9.379 -32.390 1.00 57.19 98 LYS A N 1
ATOM 728 C CA . LYS A 1 98 ? 27.633 -9.295 -32.802 1.00 57.19 98 LYS A CA 1
ATOM 729 C C . LYS A 1 98 ? 27.374 -10.235 -33.983 1.00 57.19 98 LYS A C 1
ATOM 731 O O . LYS A 1 98 ? 27.931 -9.985 -35.041 1.00 57.19 98 LYS A O 1
ATOM 736 N N . ASP A 1 99 ? 26.568 -11.260 -33.732 1.00 48.12 99 ASP A N 1
ATOM 737 C CA . ASP A 1 99 ? 25.668 -12.028 -34.614 1.00 48.12 99 ASP A CA 1
ATOM 738 C C . ASP A 1 99 ? 25.023 -13.059 -33.654 1.00 48.12 99 ASP A C 1
ATOM 740 O O . ASP A 1 99 ? 25.718 -13.649 -32.834 1.00 48.12 99 ASP A O 1
ATOM 744 N N . ASP A 1 100 ? 23.715 -13.230 -33.491 1.00 43.84 100 ASP A N 1
ATOM 745 C CA . ASP A 1 100 ? 22.613 -13.081 -34.420 1.00 43.84 100 ASP A CA 1
ATOM 746 C C . ASP A 1 100 ? 21.331 -12.618 -33.708 1.00 43.84 100 ASP A C 1
ATOM 748 O O . ASP A 1 100 ? 21.034 -12.941 -32.554 1.00 43.84 100 ASP A O 1
ATOM 752 N N . THR A 1 101 ? 20.557 -11.846 -34.458 1.00 50.62 101 THR A N 1
ATOM 753 C CA . THR A 1 101 ? 19.096 -11.872 -34.516 1.00 50.62 101 THR A CA 1
ATOM 754 C C . THR A 1 101 ? 18.512 -13.234 -34.103 1.00 50.62 101 THR A C 1
ATOM 756 O O . THR A 1 101 ? 18.701 -14.208 -34.813 1.00 50.62 101 THR A O 1
ATOM 759 N N . ASP A 1 102 ? 17.795 -13.313 -32.977 1.00 43.69 102 ASP A N 1
ATOM 760 C CA . ASP A 1 102 ? 16.386 -13.731 -32.993 1.00 43.69 102 ASP A CA 1
ATOM 761 C C . ASP A 1 102 ? 15.750 -13.789 -31.600 1.00 43.69 102 ASP A C 1
ATOM 763 O O . ASP A 1 102 ? 16.130 -14.538 -30.698 1.00 43.69 102 ASP A O 1
ATOM 767 N N . SER A 1 103 ? 14.672 -13.015 -31.466 1.00 52.41 103 SER A N 1
ATOM 768 C CA . SER A 1 103 ? 13.593 -13.347 -30.547 1.00 52.41 103 SER A CA 1
ATOM 769 C C . SER A 1 103 ? 12.883 -14.586 -31.080 1.00 52.41 103 SER A C 1
ATOM 771 O O . SER A 1 103 ? 12.047 -14.478 -31.968 1.00 52.41 103 SER A O 1
ATOM 773 N N . ALA A 1 104 ? 13.158 -15.750 -30.505 1.00 45.12 104 ALA A N 1
ATOM 774 C CA . ALA A 1 104 ? 12.317 -16.920 -30.692 1.00 45.12 104 ALA A CA 1
ATOM 775 C C . ALA A 1 104 ? 11.679 -17.296 -29.353 1.00 45.12 104 ALA A C 1
ATOM 777 O O . ALA A 1 104 ? 12.242 -17.996 -28.511 1.00 45.12 104 ALA A O 1
ATOM 778 N N . THR A 1 105 ? 10.446 -16.822 -29.168 1.00 46.72 105 THR A N 1
ATOM 779 C CA . THR A 1 105 ? 9.361 -17.646 -28.628 1.00 46.72 105 THR A CA 1
ATOM 780 C C . THR A 1 105 ? 9.629 -19.109 -28.961 1.00 46.72 105 THR A C 1
ATOM 782 O O . THR A 1 105 ? 9.745 -19.454 -30.131 1.00 46.72 105 THR A O 1
ATOM 785 N N . ALA A 1 106 ? 9.743 -19.967 -27.950 1.00 54.50 106 ALA A N 1
ATOM 786 C CA . ALA A 1 106 ? 9.858 -21.401 -28.156 1.00 54.50 106 ALA A CA 1
ATOM 787 C C . ALA A 1 106 ? 8.534 -21.952 -28.720 1.00 54.50 106 ALA A C 1
ATOM 789 O O . ALA A 1 106 ? 7.714 -22.510 -27.991 1.00 54.50 106 ALA A O 1
ATOM 790 N N . THR A 1 107 ? 8.304 -21.775 -30.018 1.00 59.16 107 THR A N 1
ATOM 791 C CA . THR A 1 107 ? 7.378 -22.582 -30.805 1.00 59.16 107 THR A CA 1
ATOM 792 C C . THR A 1 107 ? 8.040 -23.939 -30.975 1.00 59.16 107 THR A C 1
ATOM 794 O O . THR A 1 107 ? 9.043 -24.076 -31.667 1.00 59.16 107 THR A O 1
ATOM 797 N N . ARG A 1 108 ? 7.513 -24.948 -30.277 1.00 58.94 108 ARG A N 1
ATOM 798 C CA . ARG A 1 108 ? 7.886 -26.356 -30.461 1.00 58.94 108 ARG A CA 1
ATOM 799 C C . ARG A 1 108 ? 7.290 -26.872 -31.768 1.00 58.94 108 ARG A C 1
ATOM 801 O O . ARG A 1 108 ? 6.415 -27.730 -31.743 1.00 58.94 108 ARG A O 1
ATOM 808 N N . ASP A 1 109 ? 7.717 -26.295 -32.877 1.00 70.56 109 ASP A N 1
ATOM 809 C CA . ASP A 1 109 ? 7.410 -26.814 -34.196 1.00 70.56 109 ASP A CA 1
ATOM 810 C C . ASP A 1 109 ? 8.655 -27.545 -34.695 1.00 70.56 109 ASP A C 1
ATOM 812 O O . ASP A 1 109 ? 9.711 -26.944 -34.878 1.00 70.56 109 ASP A O 1
ATOM 816 N N . THR A 1 110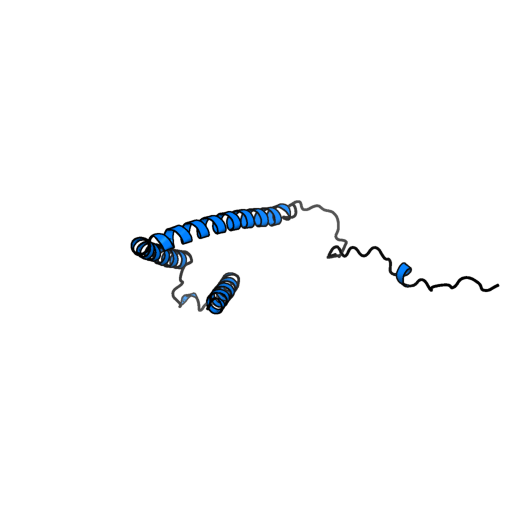 ? 8.569 -28.872 -34.762 1.00 73.44 110 THR A N 1
ATOM 817 C CA . THR A 1 110 ? 9.679 -29.746 -35.175 1.00 73.44 110 THR A CA 1
ATOM 818 C C . THR A 1 110 ? 9.577 -30.149 -36.641 1.00 73.44 110 THR A C 1
ATOM 820 O O . THR A 1 110 ? 10.381 -30.957 -37.093 1.00 73.44 110 THR A O 1
ATOM 823 N N . LEU A 1 111 ? 8.576 -29.644 -37.367 1.00 79.69 111 LEU A N 1
ATOM 824 C CA . LEU A 1 111 ? 8.405 -29.903 -38.790 1.00 79.69 111 LEU A CA 1
ATOM 825 C C . LEU A 1 111 ? 9.202 -28.874 -39.588 1.00 79.69 111 LEU A C 1
ATOM 827 O O . LEU A 1 111 ? 9.017 -27.666 -39.428 1.00 79.69 111 LEU A O 1
ATOM 831 N N . THR A 1 112 ? 10.086 -29.350 -40.459 1.00 80.00 112 THR A N 1
ATOM 832 C CA . THR A 1 112 ? 10.800 -28.474 -41.389 1.00 80.00 112 THR A CA 1
ATOM 833 C C . THR A 1 112 ? 9.886 -28.086 -42.555 1.00 80.00 112 THR A C 1
ATOM 835 O O . THR A 1 112 ? 8.893 -28.756 -42.841 1.00 80.00 112 THR A O 1
ATOM 838 N N . ALA A 1 113 ? 10.193 -26.989 -43.253 1.00 74.69 113 ALA A N 1
ATOM 839 C CA . ALA A 1 113 ? 9.423 -26.578 -44.433 1.00 74.69 113 ALA A CA 1
ATOM 840 C C . ALA A 1 113 ? 9.434 -27.652 -45.540 1.00 74.69 113 ALA A C 1
ATOM 842 O O . ALA A 1 113 ? 8.487 -27.764 -46.316 1.00 74.69 113 ALA A O 1
ATOM 843 N N . GLU A 1 114 ? 10.486 -28.469 -45.578 1.00 74.38 114 GLU A N 1
ATOM 844 C CA . GLU A 1 114 ? 10.633 -29.575 -46.519 1.00 74.38 114 GLU A CA 1
ATOM 845 C C . GLU A 1 114 ? 9.645 -30.710 -46.207 1.00 74.38 114 GLU A C 1
ATOM 847 O O . GLU A 1 114 ? 9.014 -31.230 -47.129 1.00 74.38 114 GLU A O 1
ATOM 852 N N . ASP A 1 115 ? 9.401 -31.007 -44.924 1.00 77.62 115 ASP A N 1
ATOM 853 C CA . ASP A 1 115 ? 8.429 -32.026 -44.492 1.00 77.62 115 ASP A CA 1
ATOM 854 C C . ASP A 1 115 ? 6.995 -31.688 -44.923 1.00 77.62 115 ASP A C 1
ATOM 856 O O . ASP A 1 115 ? 6.197 -32.576 -45.225 1.00 77.62 115 ASP A O 1
ATOM 860 N N . GLN A 1 116 ? 6.663 -30.396 -44.994 1.00 79.44 116 GLN A N 1
ATOM 861 C CA . GLN A 1 116 ? 5.330 -29.930 -45.388 1.00 79.44 116 GLN A CA 1
ATOM 862 C C . GLN A 1 116 ? 5.072 -30.049 -46.897 1.00 79.44 116 GLN A C 1
ATOM 864 O O . GLN A 1 116 ? 3.927 -29.945 -47.335 1.00 79.44 116 GLN A O 1
ATOM 869 N N . SER A 1 117 ? 6.122 -30.259 -47.695 1.00 78.00 117 SER A N 1
ATOM 870 C CA . SER A 1 117 ? 6.054 -30.261 -49.162 1.00 78.00 117 SER A CA 1
ATOM 871 C C . SER A 1 117 ? 6.026 -31.657 -49.792 1.00 78.00 117 SER A C 1
ATOM 873 O O . SER A 1 117 ? 5.976 -31.781 -51.016 1.00 78.00 117 SER A O 1
ATOM 875 N N . ILE A 1 118 ? 6.051 -32.722 -48.983 1.00 80.69 118 ILE A N 1
ATOM 876 C CA . ILE A 1 118 ? 6.102 -34.091 -49.501 1.00 80.69 118 ILE A CA 1
ATOM 877 C C . ILE A 1 118 ? 4.752 -34.468 -50.124 1.00 80.69 118 ILE A C 1
ATOM 879 O O . ILE A 1 118 ? 3.725 -34.549 -49.450 1.00 80.69 118 ILE A O 1
ATOM 883 N N . GLU A 1 119 ? 4.769 -34.752 -51.426 1.00 80.50 119 GLU A N 1
ATOM 884 C CA . GLU A 1 119 ? 3.598 -35.223 -52.161 1.00 80.50 119 GLU A CA 1
ATOM 885 C C . GLU A 1 119 ? 3.233 -36.664 -51.763 1.00 80.50 119 GLU A C 1
ATOM 887 O O . GLU A 1 119 ? 4.055 -37.584 -51.825 1.00 80.50 119 GLU A O 1
ATOM 892 N N . PHE A 1 120 ? 1.979 -36.872 -51.353 1.00 79.25 120 PHE A N 1
ATOM 893 C CA . PHE A 1 120 ? 1.477 -38.177 -50.927 1.00 79.25 120 PHE A CA 1
ATOM 894 C C . PHE A 1 120 ? 1.354 -39.137 -52.122 1.00 79.25 120 PHE A C 1
ATOM 896 O O . PHE A 1 120 ? 0.535 -38.927 -53.017 1.00 79.25 120 PHE A O 1
ATOM 903 N N . ARG A 1 121 ? 2.141 -40.223 -52.137 1.00 83.69 121 ARG A N 1
ATOM 904 C CA . ARG A 1 121 ? 2.075 -41.259 -53.184 1.00 83.69 121 ARG A CA 1
ATOM 905 C C . ARG A 1 121 ? 1.169 -42.415 -52.773 1.00 83.69 121 ARG A C 1
ATOM 907 O O . ARG A 1 121 ? 1.395 -43.045 -51.743 1.00 83.69 121 ARG A O 1
ATOM 914 N N . LEU A 1 122 ? 0.184 -42.735 -53.613 1.00 76.94 122 LEU A N 1
ATOM 915 C CA . LEU A 1 122 ? -0.617 -43.948 -53.452 1.00 76.94 122 LEU A CA 1
ATOM 916 C C . LEU A 1 122 ? 0.194 -45.202 -53.843 1.00 76.94 122 LEU A C 1
ATOM 918 O O . LEU A 1 122 ? 1.039 -45.130 -54.739 1.00 76.94 122 LEU A O 1
ATOM 922 N N . PRO A 1 123 ? -0.049 -46.354 -53.191 1.00 79.00 123 PRO A N 1
ATOM 923 C CA . PRO A 1 123 ? 0.606 -47.614 -53.535 1.00 79.00 123 PRO A CA 1
ATOM 924 C C . PRO A 1 123 ? 0.200 -48.093 -54.944 1.00 79.00 123 PRO A C 1
ATOM 926 O O . PRO A 1 123 ? -0.929 -47.834 -55.367 1.00 79.00 123 PRO A O 1
ATOM 929 N N . PRO A 1 124 ? 1.089 -48.789 -55.681 1.00 77.88 124 PRO A N 1
ATOM 930 C CA . PRO A 1 124 ? 0.821 -49.186 -57.060 1.00 77.88 124 PRO A CA 1
ATOM 931 C C . PRO A 1 124 ? -0.327 -50.201 -57.141 1.00 77.88 124 PRO A C 1
ATOM 933 O O . PRO A 1 124 ? -0.338 -51.204 -56.426 1.00 77.88 124 PRO A O 1
ATOM 936 N N . THR A 1 125 ? -1.288 -49.936 -58.025 1.00 70.25 125 THR A N 1
ATOM 937 C CA . THR A 1 125 ? -2.308 -50.906 -58.450 1.00 70.25 125 THR A CA 1
ATOM 938 C C . THR A 1 125 ? -1.691 -51.928 -59.418 1.00 70.25 125 THR A C 1
ATOM 940 O O . THR A 1 125 ? -0.801 -51.535 -60.174 1.00 70.25 125 THR A O 1
ATOM 943 N N . PRO A 1 126 ? -2.124 -53.204 -59.368 1.00 70.88 126 PRO A N 1
ATOM 944 C CA . PRO A 1 126 ? -1.406 -54.365 -59.913 1.00 70.88 126 PRO A CA 1
ATOM 945 C C . PRO A 1 126 ? -1.225 -54.371 -61.432 1.00 70.88 126 PRO A C 1
ATOM 947 O O . PRO A 1 126 ? -2.116 -53.852 -62.143 1.00 70.88 126 PRO A O 1
#

pLDDT: mean 77.66, std 15.29, range [43.69, 95.88]

Sequence (126 aa):
MFFLLRLAFWLGLVLVLLPRDKTPEADKTPQISASDAVSAATATINDMGQFCKRQPSACEVGGQAATAIGQRATDGARKLYQIITDKKPPDHTGSIGKDDTDSATATRDTLTAEDQSIEFRLPPTP

Organism: NCBI:txid280333

Foldseek 3Di:
DCVVVVVCVVVVVVVVPDDDDPDPCCVVDPPCDPVNVVVVVVVVVVVVVVVCVVPVPCVVVVVVVCVVVVVVVVVVVVVVVCVVVVPPPPPDPPPDDDDDDDDDDPPPDPDDPVNVPDDDDDDDDD